Protein AF-A0A7C4LIX3-F1 (afdb_monomer_lite)

Radius of gyration: 14.32 Å; chains: 1; bounding box: 30×34×40 Å

Structure (mmCIF, N/CA/C/O backbone):
data_AF-A0A7C4LIX3-F1
#
_entry.id   AF-A0A7C4LIX3-F1
#
loop_
_atom_site.group_PDB
_atom_site.id
_atom_site.type_symbol
_atom_site.label_atom_id
_atom_site.label_alt_id
_atom_site.label_comp_id
_atom_site.label_asym_id
_atom_site.label_entity_id
_atom_site.label_seq_id
_atom_site.pdbx_PDB_ins_code
_atom_site.Cartn_x
_atom_site.Cartn_y
_atom_site.Cartn_z
_atom_site.occupancy
_atom_site.B_iso_or_equiv
_atom_site.auth_seq_id
_atom_site.auth_comp_id
_atom_site.auth_asym_id
_atom_site.auth_atom_id
_atom_site.pdbx_PDB_model_num
ATOM 1 N N . MET A 1 1 ? -16.928 -18.408 -7.428 1.00 37.53 1 MET A N 1
ATOM 2 C CA . MET A 1 1 ? -15.555 -18.295 -6.894 1.00 37.53 1 MET A CA 1
ATOM 3 C C . MET A 1 1 ? -15.426 -16.964 -6.181 1.00 37.53 1 MET A C 1
ATOM 5 O O . MET A 1 1 ? -15.487 -15.932 -6.830 1.00 37.53 1 MET A O 1
ATOM 9 N N . LEU A 1 2 ? -15.338 -16.978 -4.853 1.00 37.09 2 LEU A N 1
ATOM 10 C CA . LEU A 1 2 ? -15.104 -15.784 -4.038 1.00 37.09 2 LEU A CA 1
ATOM 11 C C . LEU A 1 2 ? -13.587 -15.661 -3.806 1.00 37.09 2 LEU A C 1
ATOM 13 O O . LEU A 1 2 ? -13.114 -15.744 -2.676 1.00 37.09 2 LEU A O 1
ATOM 17 N N . GLU A 1 3 ? -12.801 -15.612 -4.882 1.00 40.09 3 GLU A N 1
ATOM 18 C CA . GLU A 1 3 ? -11.346 -15.616 -4.745 1.00 40.09 3 GLU A CA 1
ATOM 19 C C . GLU A 1 3 ? -10.845 -14.232 -4.322 1.00 40.09 3 GLU A C 1
ATOM 21 O O . GLU A 1 3 ? -10.866 -13.264 -5.072 1.00 40.09 3 GLU A O 1
ATOM 26 N N . SER A 1 4 ? -10.406 -14.189 -3.061 1.00 44.84 4 SER A N 1
ATOM 27 C CA . SER A 1 4 ? -9.648 -13.130 -2.390 1.00 44.84 4 SER A CA 1
ATOM 28 C C . SER A 1 4 ? -10.413 -11.840 -2.028 1.00 44.84 4 SER A C 1
ATOM 30 O O . SER A 1 4 ? -10.215 -10.764 -2.568 1.00 44.84 4 SER A O 1
ATOM 32 N N . LYS A 1 5 ? -11.215 -11.905 -0.956 1.00 50.78 5 LYS A N 1
ATOM 33 C CA . LYS A 1 5 ? -11.699 -10.707 -0.228 1.00 50.78 5 LYS A CA 1
ATOM 34 C C . LYS A 1 5 ? -10.634 -10.037 0.671 1.00 50.78 5 LYS A C 1
ATOM 36 O O . LYS A 1 5 ? -10.938 -9.080 1.374 1.00 50.78 5 LYS A O 1
ATOM 41 N N . LEU A 1 6 ? -9.406 -10.560 0.706 1.00 61.88 6 LEU A N 1
ATOM 42 C CA . LEU A 1 6 ? -8.343 -10.181 1.649 1.00 61.88 6 LEU A CA 1
ATOM 43 C C . LEU A 1 6 ? -7.207 -9.261 1.125 1.00 61.88 6 LEU A C 1
ATOM 45 O O . LEU A 1 6 ? -6.562 -8.669 1.994 1.00 61.88 6 LEU A O 1
ATOM 49 N N . PRO A 1 7 ? -6.933 -9.077 -0.191 1.00 75.88 7 PRO A N 1
ATOM 50 C CA . PRO A 1 7 ? -5.762 -8.318 -0.662 1.00 75.88 7 PRO A CA 1
ATOM 51 C C . PRO A 1 7 ? -5.693 -6.889 -0.116 1.00 75.88 7 PRO A C 1
ATOM 53 O O . PRO A 1 7 ? -4.640 -6.447 0.341 1.00 75.88 7 PRO A O 1
ATOM 56 N N . LEU A 1 8 ? -6.838 -6.204 -0.053 1.00 90.69 8 LEU A N 1
ATOM 57 C CA . LEU A 1 8 ? -6.933 -4.821 0.421 1.00 90.69 8 LEU A CA 1
ATOM 58 C C . LEU A 1 8 ? -6.590 -4.669 1.909 1.00 90.69 8 LEU A C 1
ATOM 60 O O . LEU A 1 8 ? -5.894 -3.732 2.294 1.00 90.69 8 LEU A O 1
ATOM 64 N N . LEU A 1 9 ? -7.040 -5.594 2.767 1.00 91.31 9 LEU A N 1
ATOM 65 C CA . LEU A 1 9 ? -6.712 -5.541 4.196 1.00 91.31 9 LEU A CA 1
ATOM 66 C C . LEU A 1 9 ? -5.225 -5.826 4.432 1.00 91.31 9 LEU A C 1
ATOM 68 O O . LEU A 1 9 ? -4.601 -5.179 5.275 1.00 91.31 9 LEU A O 1
ATOM 72 N N . TRP A 1 10 ? -4.651 -6.771 3.682 1.00 91.06 10 TRP A N 1
ATOM 73 C CA . TRP A 1 10 ? -3.210 -7.020 3.702 1.00 91.06 10 TRP A CA 1
ATOM 74 C C . TRP A 1 10 ? -2.428 -5.788 3.263 1.00 91.06 10 TRP A C 1
ATOM 76 O O . TRP A 1 10 ? -1.458 -5.429 3.922 1.00 91.06 10 TRP A O 1
ATOM 86 N N . LEU A 1 11 ? -2.883 -5.100 2.218 1.00 93.31 11 LEU A N 1
ATOM 87 C CA . LEU A 1 11 ? -2.254 -3.878 1.736 1.00 93.31 11 LEU A CA 1
ATOM 88 C C . LEU A 1 11 ? -2.246 -2.774 2.802 1.00 93.31 11 LEU A C 1
ATOM 90 O O . LEU A 1 11 ? -1.197 -2.191 3.067 1.00 93.31 11 LEU A O 1
ATOM 94 N N . LEU A 1 12 ? -3.370 -2.553 3.494 1.00 94.56 12 LEU A N 1
ATOM 95 C CA . LEU A 1 12 ? -3.430 -1.615 4.621 1.00 94.56 12 LEU A CA 1
ATOM 96 C C . LEU A 1 12 ? -2.446 -1.991 5.741 1.00 94.56 12 LEU A C 1
ATOM 98 O O . LEU A 1 12 ? -1.788 -1.111 6.298 1.00 94.56 12 LEU A O 1
ATOM 102 N N . ARG A 1 13 ? -2.316 -3.287 6.063 1.00 93.38 13 ARG A N 1
ATOM 103 C CA . ARG A 1 13 ? -1.342 -3.766 7.059 1.00 93.38 13 ARG A CA 1
ATOM 104 C C . ARG A 1 13 ? 0.097 -3.542 6.600 1.00 93.38 13 ARG A C 1
ATOM 106 O O . ARG A 1 13 ? 0.886 -3.038 7.384 1.00 93.38 13 ARG A O 1
ATOM 113 N N . ILE A 1 14 ? 0.427 -3.840 5.345 1.00 94.25 14 ILE A N 1
ATOM 114 C CA . ILE A 1 14 ? 1.769 -3.608 4.790 1.00 94.25 14 ILE A CA 1
ATOM 115 C C . ILE A 1 14 ? 2.135 -2.122 4.887 1.00 94.25 14 ILE A C 1
ATOM 117 O O . ILE A 1 14 ? 3.209 -1.799 5.382 1.00 94.25 14 ILE A O 1
ATOM 121 N N . ILE A 1 15 ? 1.226 -1.217 4.505 1.00 94.75 15 ILE A N 1
ATOM 122 C CA . ILE A 1 15 ? 1.453 0.236 4.607 1.00 94.75 15 ILE A CA 1
ATOM 123 C C . ILE A 1 15 ? 1.669 0.666 6.073 1.00 94.75 15 ILE A C 1
ATOM 125 O O . ILE A 1 15 ? 2.522 1.513 6.338 1.00 94.75 15 ILE A O 1
ATOM 129 N N . LYS A 1 16 ? 0.928 0.078 7.028 1.00 93.69 16 LYS A N 1
ATOM 130 C CA . LYS A 1 16 ? 1.093 0.342 8.471 1.00 93.69 16 LYS A CA 1
ATOM 131 C C . LYS A 1 16 ? 2.481 -0.059 8.976 1.00 93.69 16 LYS A C 1
ATOM 133 O O . LYS A 1 16 ? 3.103 0.721 9.688 1.00 93.69 16 LYS A O 1
ATOM 138 N N . GLU A 1 17 ? 2.952 -1.253 8.610 1.00 91.00 17 GLU A N 1
ATOM 139 C CA . GLU A 1 17 ? 4.254 -1.790 9.044 1.00 91.00 17 GLU A CA 1
ATOM 140 C C . GLU A 1 17 ? 5.440 -0.994 8.482 1.00 91.00 17 GLU A C 1
ATOM 142 O O . GLU A 1 17 ? 6.512 -0.977 9.077 1.00 91.00 17 GLU A O 1
ATOM 147 N N . GLN A 1 18 ? 5.257 -0.285 7.366 1.00 88.50 18 GLN A N 1
ATOM 148 C CA . GLN A 1 18 ? 6.271 0.611 6.802 1.00 88.50 18 GLN A CA 1
ATOM 149 C C . GLN A 1 18 ? 6.199 2.041 7.379 1.00 88.50 18 GLN A C 1
ATOM 151 O O . GLN A 1 18 ? 6.400 3.023 6.662 1.00 88.50 18 GLN A O 1
ATOM 156 N N . GLU A 1 19 ? 5.848 2.160 8.663 1.00 78.44 19 GLU A N 1
ATOM 157 C CA . GLU A 1 19 ? 5.748 3.419 9.422 1.00 78.44 19 GLU A CA 1
ATOM 158 C C . GLU A 1 19 ? 4.844 4.493 8.780 1.00 78.44 19 GLU A C 1
ATOM 160 O O . GLU A 1 19 ? 5.025 5.695 8.975 1.00 78.44 19 GLU A O 1
ATOM 165 N N . ASN A 1 20 ? 3.818 4.076 8.029 1.00 67.06 20 ASN A N 1
ATOM 166 C CA . ASN A 1 20 ? 2.853 4.956 7.360 1.00 67.06 20 ASN A CA 1
ATOM 167 C C . ASN A 1 20 ? 3.461 5.954 6.365 1.00 67.06 20 ASN A C 1
ATOM 169 O O . ASN A 1 20 ? 2.803 6.933 6.038 1.00 67.06 20 ASN A O 1
ATOM 173 N N . THR A 1 21 ? 4.687 5.786 5.877 1.00 66.88 21 THR A N 1
ATOM 174 C CA . THR A 1 21 ? 5.195 6.599 4.761 1.00 66.88 21 THR A CA 1
ATOM 175 C C . THR A 1 21 ? 6.112 5.740 3.919 1.00 66.88 21 THR A C 1
ATOM 177 O O . THR A 1 21 ? 7.290 5.585 4.217 1.00 66.88 21 THR A O 1
ATOM 180 N N . SER A 1 22 ? 5.570 5.193 2.836 1.00 79.25 22 SER A N 1
ATOM 181 C CA . SER A 1 22 ? 6.372 4.489 1.839 1.00 79.25 22 SER A CA 1
ATOM 182 C C . SER A 1 22 ? 6.242 5.158 0.494 1.00 79.25 22 SER A C 1
ATOM 184 O O . SER A 1 22 ? 5.152 5.576 0.097 1.00 79.25 22 SER A O 1
ATOM 186 N N . SER A 1 23 ? 7.360 5.261 -0.223 1.00 92.56 23 SER A N 1
ATOM 187 C CA . SER A 1 23 ? 7.275 5.578 -1.641 1.00 92.56 23 SER A CA 1
ATOM 188 C C . SER A 1 23 ? 6.505 4.455 -2.335 1.00 92.56 23 SER A C 1
ATOM 190 O O . SER A 1 23 ? 6.605 3.282 -1.961 1.00 92.56 23 SER A O 1
ATOM 192 N N . LEU A 1 24 ? 5.728 4.807 -3.354 1.00 94.38 24 LEU A N 1
ATOM 193 C CA . LEU A 1 24 ? 4.950 3.839 -4.121 1.00 94.38 24 LEU A CA 1
ATOM 194 C C . LEU A 1 24 ? 5.855 2.733 -4.687 1.00 94.38 24 LEU A C 1
ATOM 196 O O . LEU A 1 24 ? 5.519 1.553 -4.624 1.00 94.38 24 LEU A O 1
ATOM 200 N N . LEU A 1 25 ? 7.055 3.100 -5.142 1.00 94.00 25 LEU A N 1
ATOM 201 C CA . LEU A 1 25 ? 8.047 2.152 -5.641 1.00 94.00 25 LEU A CA 1
ATOM 202 C C . LEU A 1 25 ? 8.493 1.135 -4.575 1.00 94.00 25 LEU A C 1
ATOM 204 O O . LEU A 1 25 ? 8.583 -0.060 -4.865 1.00 94.00 25 LEU A O 1
ATOM 208 N N . GLU A 1 26 ? 8.771 1.578 -3.347 1.00 93.94 26 GLU A N 1
ATOM 209 C CA . GLU A 1 26 ? 9.156 0.664 -2.263 1.00 93.94 26 GLU A CA 1
ATOM 210 C C . GLU A 1 26 ? 7.989 -0.226 -1.819 1.00 93.94 26 GLU A C 1
ATOM 212 O O . GLU A 1 26 ? 8.196 -1.395 -1.473 1.00 93.94 26 GLU A O 1
ATOM 217 N N . LEU A 1 27 ? 6.753 0.273 -1.911 1.00 95.69 27 LEU A N 1
ATOM 218 C CA . LEU A 1 27 ? 5.561 -0.536 -1.683 1.00 95.69 27 LEU A CA 1
ATOM 219 C C . LEU A 1 27 ? 5.434 -1.654 -2.733 1.00 95.69 27 LEU A C 1
ATOM 221 O O . LEU A 1 27 ? 5.269 -2.815 -2.355 1.00 95.69 27 LEU A O 1
ATOM 225 N N . HIS A 1 28 ? 5.622 -1.358 -4.026 1.00 95.94 28 HIS A N 1
ATOM 226 C CA . HIS A 1 28 ? 5.655 -2.388 -5.077 1.00 95.94 28 HIS A CA 1
ATOM 227 C C . HIS A 1 28 ? 6.721 -3.454 -4.815 1.00 95.94 28 HIS A C 1
ATOM 229 O O . HIS A 1 28 ? 6.430 -4.650 -4.882 1.00 95.94 28 HIS A O 1
ATOM 235 N N . LYS A 1 29 ? 7.950 -3.037 -4.485 1.00 95.25 29 LYS A N 1
ATOM 236 C CA . LYS A 1 29 ? 9.042 -3.966 -4.154 1.00 95.25 29 LYS A CA 1
ATOM 237 C C . LYS A 1 29 ? 8.681 -4.849 -2.963 1.00 95.25 29 LYS A C 1
ATOM 239 O O . LYS A 1 29 ? 8.948 -6.047 -2.988 1.00 95.25 29 LYS A O 1
ATOM 244 N N . THR A 1 30 ? 8.064 -4.276 -1.936 1.00 95.31 30 THR A N 1
ATOM 245 C CA . THR A 1 30 ? 7.690 -5.004 -0.719 1.00 95.31 30 THR A CA 1
ATOM 246 C C . THR A 1 30 ? 6.610 -6.041 -0.997 1.00 95.31 30 THR A C 1
ATOM 248 O O . THR A 1 30 ? 6.783 -7.208 -0.646 1.00 95.31 30 THR A O 1
ATOM 251 N N . VAL A 1 31 ? 5.538 -5.654 -1.692 1.00 94.94 31 VAL A N 1
ATOM 252 C CA . VAL A 1 31 ? 4.457 -6.569 -2.089 1.00 94.94 31 VAL A CA 1
ATOM 253 C C . VAL A 1 31 ? 4.994 -7.685 -2.992 1.00 94.94 31 VAL A C 1
ATOM 255 O O . VAL A 1 31 ? 4.699 -8.857 -2.756 1.00 94.94 31 VAL A O 1
ATOM 258 N N . TYR A 1 32 ? 5.855 -7.352 -3.960 1.00 95.56 32 TYR A N 1
ATOM 259 C CA . TYR A 1 32 ? 6.503 -8.338 -4.826 1.00 95.56 32 TYR A CA 1
ATOM 260 C C . TYR A 1 32 ? 7.315 -9.364 -4.026 1.00 95.56 32 TYR A C 1
ATOM 262 O O . TYR A 1 32 ? 7.166 -10.563 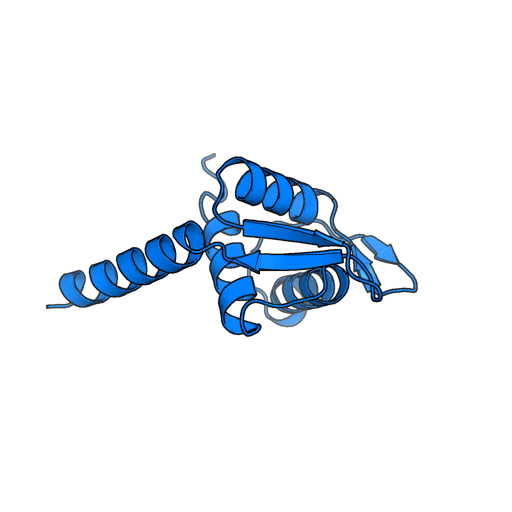-4.262 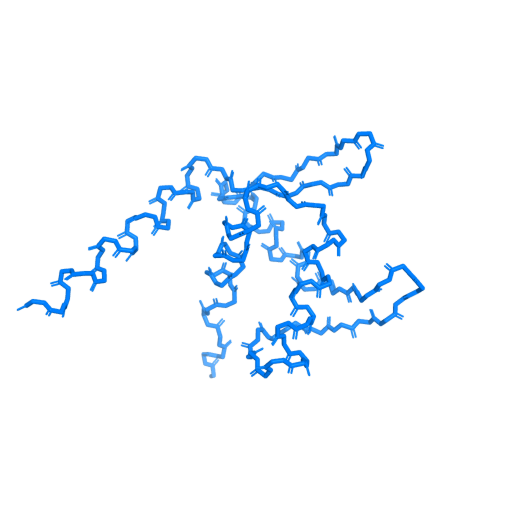1.00 95.56 32 TYR A O 1
ATOM 270 N N . LYS A 1 33 ? 8.146 -8.920 -3.070 1.00 94.62 33 LYS A N 1
ATOM 271 C CA . LYS A 1 33 ? 8.956 -9.816 -2.226 1.00 94.62 33 LYS A CA 1
ATOM 272 C C . LYS A 1 33 ? 8.081 -10.722 -1.364 1.00 94.62 33 LYS A C 1
ATOM 274 O O . LYS A 1 33 ? 8.307 -11.928 -1.309 1.00 94.62 33 LYS A O 1
ATOM 279 N N . LEU A 1 34 ? 7.052 -10.167 -0.719 1.00 93.56 34 LEU A N 1
ATOM 280 C CA . LEU A 1 34 ? 6.112 -10.953 0.086 1.00 93.56 34 LEU A CA 1
ATOM 281 C C . LEU A 1 34 ? 5.455 -12.061 -0.746 1.00 93.56 34 LEU A C 1
ATOM 283 O O . LEU A 1 34 ? 5.386 -13.203 -0.291 1.00 93.56 34 LEU A O 1
ATOM 287 N N . GLN A 1 35 ? 5.034 -11.747 -1.971 1.00 93.12 35 GLN A N 1
ATOM 288 C CA . GLN A 1 35 ? 4.373 -12.720 -2.830 1.00 93.12 35 GLN A CA 1
ATOM 289 C C . GLN A 1 35 ? 5.321 -13.762 -3.419 1.00 93.12 35 GLN A C 1
ATOM 291 O O . GLN A 1 35 ? 5.075 -14.960 -3.298 1.00 93.12 35 GLN A O 1
ATOM 296 N N . ASN A 1 36 ? 6.404 -13.315 -4.050 1.00 90.44 36 ASN A N 1
ATOM 297 C CA . ASN A 1 36 ? 7.238 -14.176 -4.888 1.00 90.44 36 ASN A CA 1
ATOM 298 C C . ASN A 1 36 ? 8.378 -14.847 -4.116 1.00 90.44 36 ASN A C 1
ATOM 300 O O . ASN A 1 36 ? 8.832 -15.912 -4.516 1.00 90.44 36 ASN A O 1
ATOM 304 N N . GLU A 1 37 ? 8.839 -14.246 -3.018 1.00 89.88 37 GLU A N 1
ATOM 305 C CA . GLU A 1 37 ? 9.970 -14.771 -2.239 1.00 89.88 37 GLU A CA 1
ATOM 306 C C . GLU A 1 37 ? 9.510 -15.419 -0.931 1.00 89.88 37 GLU A C 1
ATOM 308 O O . GLU A 1 37 ? 10.150 -16.348 -0.446 1.00 89.88 37 GLU A O 1
ATOM 313 N N . ARG A 1 38 ? 8.391 -14.955 -0.354 1.00 87.00 38 ARG A N 1
ATOM 314 C CA . ARG A 1 38 ? 7.853 -15.478 0.916 1.00 87.00 38 ARG A CA 1
ATOM 315 C C . ARG A 1 38 ? 6.562 -16.287 0.770 1.00 87.00 38 ARG A C 1
ATOM 317 O O . ARG A 1 38 ? 6.023 -16.744 1.774 1.00 87.00 38 ARG A O 1
ATOM 324 N N . GLY A 1 39 ? 6.067 -16.469 -0.456 1.00 87.06 39 GLY A N 1
ATOM 325 C CA . GLY A 1 39 ? 4.907 -17.315 -0.755 1.00 87.06 39 GLY A CA 1
ATOM 326 C C . GLY A 1 39 ? 3.558 -16.771 -0.269 1.00 87.06 39 GLY A C 1
ATOM 327 O O . GLY A 1 39 ? 2.587 -17.527 -0.194 1.00 87.06 39 GLY A O 1
ATOM 328 N N . VAL A 1 40 ? 3.464 -15.480 0.073 1.00 87.94 40 VAL A N 1
ATOM 329 C CA . VAL A 1 40 ? 2.199 -14.861 0.496 1.00 87.94 40 VAL A CA 1
ATOM 330 C C . VAL A 1 40 ? 1.310 -14.642 -0.728 1.00 87.94 40 VAL A C 1
ATOM 332 O O . VAL A 1 40 ? 1.634 -13.865 -1.617 1.00 87.94 40 VAL A O 1
ATOM 335 N N . LYS A 1 41 ? 0.147 -15.289 -0.786 1.00 86.81 41 LYS A N 1
ATOM 336 C CA . LYS A 1 41 ? -0.778 -15.142 -1.921 1.00 86.81 41 LYS A CA 1
ATOM 337 C C . LYS A 1 41 ? -1.519 -13.798 -1.856 1.00 86.81 41 LYS A C 1
ATOM 339 O O . LYS A 1 41 ? -2.606 -13.729 -1.288 1.00 86.81 41 LYS A O 1
ATOM 344 N N . LEU A 1 42 ? -0.912 -12.739 -2.400 1.00 89.31 42 LEU A N 1
ATOM 345 C CA . LEU A 1 42 ? -1.497 -11.390 -2.462 1.00 89.31 42 LEU A CA 1
ATOM 346 C C . LEU A 1 42 ? -2.308 -11.144 -3.744 1.00 89.31 42 LEU A C 1
ATOM 348 O O . LEU A 1 42 ? -3.201 -10.308 -3.720 1.00 89.31 42 LEU A O 1
ATOM 352 N N . GLY A 1 43 ? -2.058 -11.918 -4.805 1.00 90.44 43 GLY A N 1
ATOM 353 C CA . GLY A 1 43 ? -2.878 -11.932 -6.020 1.00 90.44 43 GLY A CA 1
ATOM 354 C C . GLY A 1 43 ? -2.562 -10.817 -7.015 1.00 90.44 43 GLY A C 1
ATOM 355 O O . GLY A 1 43 ? -3.411 -10.501 -7.836 1.00 90.44 43 GLY A O 1
ATOM 356 N N . TYR A 1 44 ? -1.371 -10.220 -6.940 1.00 92.88 44 TYR A N 1
ATOM 357 C CA . TYR A 1 44 ? -0.969 -9.142 -7.843 1.00 92.88 44 TYR A CA 1
ATOM 358 C C . TYR A 1 44 ? -0.049 -9.654 -8.945 1.00 92.88 44 TYR A C 1
ATOM 360 O O . TYR A 1 44 ? 0.990 -10.254 -8.655 1.00 92.88 44 TYR A O 1
ATOM 368 N N . ASP A 1 45 ? -0.368 -9.339 -10.196 1.00 94.06 45 ASP A N 1
ATOM 369 C CA . ASP A 1 45 ? 0.529 -9.612 -11.313 1.00 94.06 45 ASP A CA 1
ATOM 370 C C . ASP A 1 45 ? 1.602 -8.528 -11.413 1.00 94.06 45 ASP A C 1
ATOM 372 O O . ASP A 1 45 ? 1.313 -7.328 -11.369 1.00 94.06 45 ASP A O 1
ATOM 376 N N . PHE A 1 46 ? 2.863 -8.953 -11.529 1.00 95.62 46 PHE A N 1
ATOM 377 C CA . PHE A 1 46 ? 4.013 -8.056 -11.583 1.00 95.62 46 PHE A CA 1
ATOM 378 C C . PHE A 1 46 ? 4.782 -8.171 -12.896 1.00 95.62 46 PHE A C 1
ATOM 380 O O . PHE A 1 46 ? 5.184 -9.256 -13.313 1.00 95.62 46 PHE A O 1
ATOM 387 N N . VAL A 1 47 ? 5.099 -7.014 -13.470 1.00 96.44 47 VAL A N 1
ATOM 388 C CA . VAL A 1 47 ? 6.039 -6.856 -14.581 1.00 96.44 47 VAL A CA 1
ATOM 389 C C . VAL A 1 47 ? 7.352 -6.299 -14.033 1.00 96.44 47 VAL A C 1
ATOM 391 O O . VAL A 1 47 ? 7.358 -5.371 -13.225 1.00 96.44 47 VAL A O 1
ATOM 394 N N . LYS A 1 48 ? 8.486 -6.872 -14.447 1.00 94.12 48 LYS A N 1
ATOM 395 C CA . LYS A 1 48 ? 9.816 -6.410 -14.024 1.00 94.12 48 LYS A CA 1
ATOM 396 C C . LYS A 1 48 ? 10.294 -5.271 -14.922 1.00 94.12 48 LYS A C 1
ATOM 398 O O . LYS A 1 48 ? 10.435 -5.463 -16.125 1.00 94.12 48 LYS A O 1
ATOM 403 N N . TYR A 1 49 ? 10.618 -4.130 -14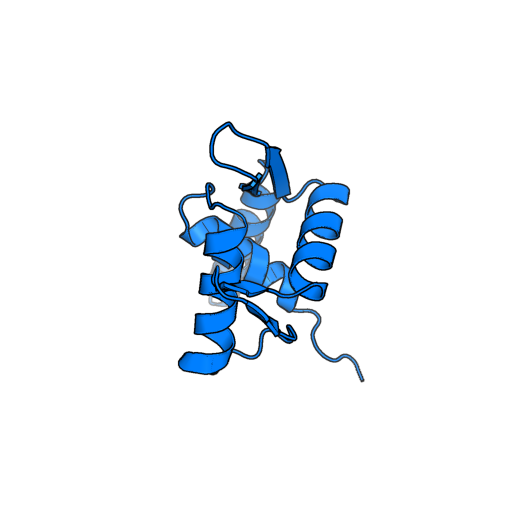.322 1.00 93.94 49 TYR A N 1
ATOM 404 C CA . TYR A 1 49 ? 11.291 -3.009 -14.976 1.00 93.94 49 TYR A CA 1
ATOM 405 C C . TYR A 1 49 ? 12.679 -2.776 -14.369 1.00 93.94 49 TYR A C 1
ATOM 407 O O . TYR A 1 49 ? 13.005 -3.309 -13.307 1.00 93.94 49 TYR A O 1
ATOM 415 N N . SER A 1 50 ? 13.496 -1.940 -15.018 1.00 92.81 50 SER A N 1
ATOM 416 C CA . SER A 1 50 ? 14.841 -1.578 -14.539 1.00 92.81 50 SER A CA 1
ATOM 417 C C . SER A 1 50 ? 14.835 -0.890 -13.168 1.00 92.81 50 SER A C 1
ATOM 419 O O . SER A 1 50 ? 15.773 -1.051 -12.394 1.00 92.81 50 SER A O 1
ATOM 421 N N . PHE A 1 51 ? 13.768 -0.158 -12.843 1.00 86.00 51 PHE A N 1
ATOM 422 C CA . PHE A 1 51 ? 13.591 0.526 -11.559 1.00 86.00 51 PHE A CA 1
ATOM 423 C C . PHE A 1 51 ? 12.943 -0.351 -10.472 1.00 86.00 51 PHE A C 1
ATOM 425 O O . PHE A 1 51 ? 12.907 0.040 -9.303 1.00 86.00 51 PHE A O 1
ATOM 432 N N . GLY A 1 52 ? 12.448 -1.540 -10.827 1.00 93.19 52 GLY A N 1
ATOM 433 C CA . GLY A 1 52 ? 11.795 -2.467 -9.908 1.00 93.19 52 GLY A CA 1
ATOM 434 C C . GLY A 1 52 ? 10.567 -3.158 -10.508 1.00 93.19 52 GLY A C 1
ATOM 435 O O . GLY A 1 52 ? 10.160 -2.859 -11.632 1.00 93.19 52 GLY A O 1
ATOM 436 N N . PRO A 1 53 ? 9.975 -4.113 -9.775 1.00 96.31 53 PRO A N 1
ATOM 437 C CA . PRO A 1 53 ? 8.718 -4.731 -10.165 1.00 96.31 53 PRO A CA 1
ATOM 438 C C . PRO A 1 53 ? 7.576 -3.713 -10.060 1.00 96.31 53 PRO A C 1
ATOM 440 O O . PRO A 1 53 ? 7.550 -2.893 -9.147 1.00 96.31 53 PRO A O 1
ATOM 443 N N . TYR A 1 54 ? 6.619 -3.795 -10.973 1.00 96.81 54 TYR A N 1
ATOM 444 C CA . TYR A 1 54 ? 5.436 -2.941 -11.029 1.00 96.81 54 TYR A CA 1
ATOM 445 C C . TYR A 1 54 ? 4.187 -3.800 -11.217 1.00 96.81 54 TYR A C 1
ATOM 447 O O . TYR A 1 54 ? 4.234 -4.795 -11.937 1.00 96.81 54 TYR A O 1
ATOM 455 N N . SER A 1 55 ? 3.078 -3.412 -10.593 1.00 96.25 55 SER A N 1
ATOM 456 C CA . SER A 1 55 ? 1.791 -4.099 -10.722 1.00 96.25 55 SER A CA 1
ATOM 457 C C . SER A 1 55 ? 0.676 -3.083 -10.920 1.00 96.25 55 SER A C 1
ATOM 459 O O . SER A 1 55 ? 0.437 -2.247 -10.052 1.00 96.25 55 SER A O 1
ATOM 461 N N . LYS A 1 56 ? -0.035 -3.159 -12.046 1.00 96.00 56 LYS A N 1
ATOM 462 C CA . LYS A 1 56 ? -1.146 -2.236 -12.292 1.00 96.00 56 LYS A CA 1
ATOM 463 C C . LYS A 1 56 ? -2.296 -2.457 -11.306 1.00 96.00 56 LYS A C 1
ATOM 465 O O . LYS A 1 56 ? -2.916 -1.494 -10.860 1.00 96.00 56 LYS A O 1
ATOM 470 N N . ASP A 1 57 ? -2.534 -3.709 -10.938 1.00 95.19 57 ASP A N 1
ATOM 471 C CA . ASP A 1 57 ? -3.607 -4.098 -10.024 1.00 95.19 57 ASP A CA 1
ATOM 472 C C . ASP A 1 57 ? -3.363 -3.564 -8.613 1.00 95.19 57 ASP A C 1
ATOM 474 O O . ASP A 1 57 ? -4.278 -3.018 -8.000 1.00 95.19 57 ASP A O 1
ATOM 478 N N . LEU A 1 58 ? -2.110 -3.601 -8.141 1.00 9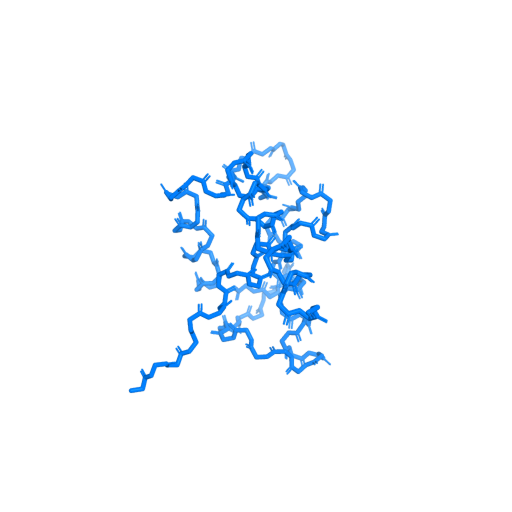5.56 58 LEU A N 1
ATOM 479 C CA . LEU A 1 58 ? -1.739 -2.996 -6.861 1.00 95.56 58 LEU A CA 1
ATOM 480 C C . LEU A 1 58 ? -2.044 -1.491 -6.830 1.00 95.56 58 LEU A C 1
ATOM 482 O O . LEU A 1 58 ? -2.572 -0.989 -5.840 1.00 95.56 58 LEU A O 1
ATOM 486 N N . GLU A 1 59 ? -1.735 -0.760 -7.903 1.00 95.69 59 GLU A N 1
ATOM 487 C CA . GLU A 1 59 ? -2.070 0.667 -7.978 1.00 95.69 59 GLU A CA 1
ATOM 488 C C . GLU A 1 59 ? -3.579 0.911 -8.020 1.00 95.69 59 GLU A C 1
ATOM 490 O O . GLU A 1 59 ? -4.061 1.839 -7.370 1.00 95.69 59 GLU A O 1
ATOM 495 N N . ASN A 1 60 ? -4.335 0.094 -8.757 1.00 95.50 60 ASN A N 1
ATOM 496 C CA . ASN A 1 60 ? -5.794 0.208 -8.812 1.00 95.50 60 ASN A CA 1
ATOM 497 C C . ASN A 1 60 ? -6.416 0.021 -7.419 1.00 95.50 60 ASN A C 1
ATOM 499 O O . ASN A 1 60 ? -7.278 0.804 -7.017 1.00 95.50 60 ASN A O 1
ATOM 503 N N . ASP A 1 61 ? -5.920 -0.949 -6.653 1.00 96.31 61 ASP A N 1
ATOM 504 C CA . ASP A 1 61 ? -6.348 -1.196 -5.278 1.00 96.31 61 ASP A CA 1
ATOM 505 C C . ASP A 1 61 ? -5.970 -0.044 -4.335 1.00 96.31 61 ASP A C 1
ATOM 507 O O . ASP A 1 61 ? -6.778 0.369 -3.499 1.00 96.31 61 ASP A O 1
ATOM 511 N N . LEU A 1 62 ? -4.785 0.553 -4.497 1.00 95.94 62 LEU A N 1
ATOM 512 C CA . LEU A 1 62 ? -4.401 1.766 -3.763 1.00 95.94 62 LEU A CA 1
ATOM 513 C C . LEU A 1 62 ? -5.313 2.950 -4.084 1.00 95.94 62 LEU A C 1
ATOM 515 O O . LEU A 1 62 ? -5.725 3.673 -3.174 1.00 95.94 62 LEU A O 1
ATOM 519 N N . MET A 1 63 ? -5.657 3.138 -5.359 1.00 96.38 63 MET A N 1
ATOM 520 C CA . MET A 1 63 ? -6.579 4.186 -5.792 1.00 96.38 63 MET A CA 1
ATOM 521 C C . MET A 1 63 ? -7.980 3.966 -5.221 1.00 96.38 63 MET A C 1
ATOM 523 O O . MET A 1 63 ? -8.587 4.918 -4.732 1.00 96.38 63 MET A O 1
ATOM 527 N N . LEU A 1 64 ? -8.468 2.724 -5.196 1.00 96.25 64 LEU A N 1
ATOM 528 C CA . LEU A 1 64 ? -9.735 2.375 -4.554 1.00 96.25 64 LEU A CA 1
ATOM 529 C C . LEU A 1 64 ? -9.702 2.694 -3.051 1.00 96.25 64 LEU A C 1
ATOM 531 O O . LEU A 1 64 ? -10.612 3.345 -2.534 1.00 96.25 64 LEU A O 1
ATOM 535 N N . LEU A 1 65 ? -8.638 2.292 -2.347 1.00 96.69 65 LEU A N 1
ATOM 536 C CA . LEU A 1 65 ? -8.448 2.594 -0.923 1.00 96.69 65 LEU A CA 1
ATOM 537 C C . LEU A 1 65 ? -8.387 4.102 -0.649 1.00 96.69 65 LEU A C 1
ATOM 539 O O . LEU A 1 65 ? -8.897 4.560 0.379 1.00 96.69 65 LEU A O 1
ATOM 543 N N . ALA A 1 66 ? -7.795 4.876 -1.558 1.00 97.12 66 ALA A N 1
ATOM 544 C CA . ALA A 1 66 ? -7.779 6.331 -1.481 1.00 97.12 66 ALA A CA 1
ATOM 545 C C . ALA A 1 66 ? -9.175 6.931 -1.702 1.00 97.12 66 ALA A C 1
ATOM 547 O O . ALA A 1 66 ? -9.603 7.781 -0.922 1.00 97.12 66 ALA A O 1
ATOM 548 N N . GLN A 1 67 ? -9.930 6.435 -2.688 1.00 97.50 67 GLN A N 1
ATOM 549 C CA . GLN A 1 67 ? -11.307 6.868 -2.959 1.00 97.50 67 GLN A CA 1
ATOM 550 C C . GLN A 1 67 ? -12.241 6.639 -1.765 1.00 97.50 67 GLN A C 1
ATOM 552 O O . GLN A 1 67 ? -13.063 7.498 -1.453 1.00 97.50 67 GLN A O 1
ATOM 557 N N . VAL A 1 68 ? -12.093 5.520 -1.046 1.00 97.19 68 VAL A N 1
ATOM 558 C CA . VAL A 1 68 ? -12.873 5.258 0.181 1.00 97.19 68 VAL A CA 1
ATOM 559 C C . VAL A 1 68 ? -12.286 5.925 1.435 1.00 97.19 68 VAL A C 1
ATOM 561 O O . VAL A 1 68 ? -12.816 5.767 2.545 1.00 97.19 68 VAL A O 1
ATOM 564 N N . GLY A 1 69 ? -11.201 6.686 1.273 1.00 97.88 69 GLY A N 1
ATOM 565 C CA . GLY A 1 69 ? -10.574 7.503 2.306 1.00 97.88 69 GLY A CA 1
ATOM 566 C C . GLY A 1 69 ? -9.770 6.721 3.340 1.00 97.88 69 GLY A C 1
ATOM 567 O O . GLY A 1 69 ? -9.590 7.218 4.449 1.00 97.88 69 GLY A O 1
ATOM 568 N N . LEU A 1 70 ? -9.321 5.499 3.040 1.00 97.25 70 LEU A N 1
ATOM 569 C CA . LEU A 1 70 ? -8.493 4.681 3.942 1.00 97.25 70 LEU A CA 1
ATOM 570 C C . LEU A 1 70 ? -6.991 4.941 3.763 1.00 97.25 70 LEU A C 1
ATOM 572 O O . LEU A 1 70 ? -6.215 4.767 4.703 1.00 97.25 70 LEU A O 1
ATOM 576 N N . VAL A 1 71 ? -6.593 5.401 2.581 1.00 97.12 71 VAL A N 1
ATOM 577 C CA . VAL A 1 71 ? -5.212 5.726 2.211 1.00 97.12 71 VAL A CA 1
ATOM 578 C C . VAL A 1 71 ? -5.153 7.160 1.684 1.00 97.12 71 VAL A C 1
ATOM 580 O O . VAL A 1 71 ? -6.131 7.677 1.151 1.00 97.12 71 VAL A O 1
ATOM 583 N N . VAL A 1 72 ? -4.005 7.811 1.845 1.00 96.69 72 VAL A N 1
ATOM 584 C CA . VAL A 1 72 ? -3.661 9.068 1.178 1.00 96.69 72 VAL A CA 1
ATOM 585 C C . VAL A 1 72 ? -2.491 8.798 0.240 1.00 96.69 72 VAL A C 1
ATOM 587 O O . VAL A 1 72 ? -1.498 8.189 0.646 1.00 96.69 72 VAL A O 1
ATOM 590 N N . ILE A 1 73 ? -2.625 9.252 -1.005 1.00 95.88 73 ILE A N 1
ATOM 591 C CA . ILE A 1 73 ? -1.583 9.202 -2.031 1.00 95.88 73 ILE A CA 1
ATOM 592 C C . ILE A 1 73 ? -1.192 10.643 -2.339 1.00 95.88 73 ILE A C 1
ATOM 594 O O . ILE A 1 73 ? -2.049 11.459 -2.675 1.00 95.88 73 ILE A O 1
ATOM 598 N N . GLU A 1 74 ? 0.087 10.965 -2.199 1.00 94.50 74 GLU A N 1
ATOM 599 C CA . GLU A 1 74 ? 0.587 12.332 -2.328 1.00 94.50 74 GLU A CA 1
ATOM 600 C C . GLU A 1 74 ? 1.910 12.366 -3.097 1.00 94.50 74 GLU A C 1
ATOM 602 O O . GLU A 1 74 ? 2.802 11.539 -2.896 1.00 94.50 74 GLU A O 1
ATOM 607 N N . SER A 1 75 ? 2.041 13.341 -3.993 1.00 93.44 75 SER A N 1
ATOM 608 C CA . SER A 1 75 ? 3.295 13.616 -4.691 1.00 93.44 75 SER A CA 1
ATOM 609 C C . SER A 1 75 ? 4.183 14.486 -3.807 1.00 93.44 75 SER A C 1
ATOM 611 O O . SER A 1 75 ? 3.765 15.551 -3.357 1.00 93.44 75 SER A O 1
ATOM 613 N N . ARG A 1 76 ? 5.414 14.037 -3.567 1.00 88.44 76 ARG A N 1
ATOM 614 C CA . ARG A 1 76 ? 6.468 14.791 -2.874 1.00 88.44 76 ARG A CA 1
ATOM 615 C C . ARG A 1 76 ? 7.644 15.006 -3.832 1.00 88.44 76 ARG A C 1
ATOM 617 O O . ARG A 1 76 ? 7.698 14.383 -4.890 1.00 88.44 76 ARG A O 1
ATOM 624 N N . GLU A 1 77 ? 8.622 15.830 -3.451 1.00 84.50 77 GLU A N 1
ATOM 625 C CA . GLU A 1 77 ? 9.816 16.102 -4.279 1.00 84.50 77 GLU A CA 1
ATOM 626 C C . GLU A 1 77 ? 10.547 14.826 -4.736 1.00 84.50 77 GLU A C 1
ATOM 628 O O . GLU A 1 77 ? 11.105 14.778 -5.828 1.00 84.50 77 GLU A O 1
ATOM 633 N N . ARG A 1 78 ? 10.506 13.762 -3.922 1.00 83.44 78 ARG A N 1
ATOM 634 C CA . ARG A 1 78 ? 11.117 12.453 -4.212 1.00 83.44 78 ARG A CA 1
ATOM 635 C C . ARG A 1 78 ? 10.103 11.397 -4.671 1.00 83.44 78 ARG A C 1
ATOM 637 O O . ARG A 1 78 ? 10.234 10.224 -4.331 1.00 83.44 78 ARG A O 1
ATOM 644 N N . GLY A 1 79 ? 9.081 11.812 -5.415 1.00 88.50 79 GLY A N 1
ATOM 645 C CA . GLY A 1 79 ? 8.091 10.927 -6.028 1.00 88.50 79 GLY A CA 1
ATOM 646 C C . GLY A 1 79 ? 6.821 10.715 -5.203 1.00 88.50 79 GLY A C 1
ATOM 647 O O . GLY A 1 79 ? 6.531 11.431 -4.240 1.00 88.50 79 GLY A O 1
ATOM 648 N N . THR A 1 80 ? 6.029 9.726 -5.609 1.00 93.94 80 THR A N 1
ATOM 649 C CA . THR A 1 80 ? 4.712 9.438 -5.029 1.00 93.94 80 THR A CA 1
ATOM 650 C C . THR A 1 80 ? 4.843 8.628 -3.747 1.00 93.94 80 THR A C 1
ATOM 652 O O . THR A 1 80 ? 5.554 7.624 -3.709 1.00 93.94 80 THR A O 1
ATOM 655 N N . HIS A 1 8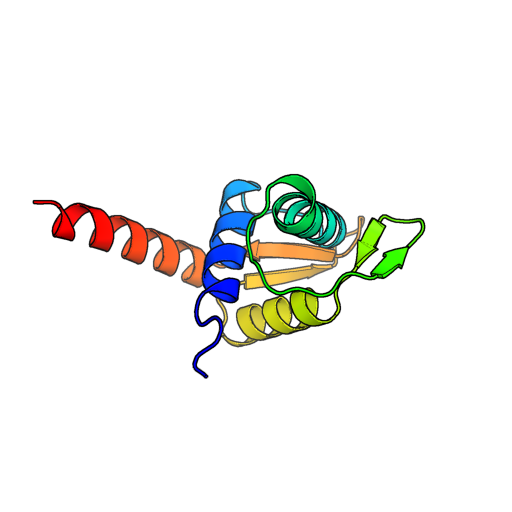1 ? 4.141 9.060 -2.705 1.00 94.69 81 HIS A N 1
ATOM 656 C CA . HIS A 1 81 ? 4.127 8.426 -1.394 1.00 94.69 81 HIS A CA 1
ATOM 657 C C . HIS A 1 81 ? 2.714 7.996 -1.020 1.00 94.69 81 HIS A C 1
ATOM 659 O O . HIS A 1 81 ? 1.730 8.649 -1.371 1.00 94.69 81 HIS A O 1
ATOM 665 N N . VAL A 1 82 ? 2.641 6.888 -0.292 1.00 95.44 82 VAL A N 1
ATOM 666 C CA . VAL A 1 82 ? 1.406 6.259 0.161 1.00 95.44 82 VAL A CA 1
ATOM 667 C C . VAL A 1 82 ? 1.452 6.148 1.679 1.00 95.44 82 VAL A C 1
ATOM 669 O O . VAL A 1 82 ? 2.455 5.715 2.255 1.00 95.44 82 VAL A O 1
ATOM 672 N N . ARG A 1 83 ? 0.352 6.532 2.327 1.00 95.94 83 ARG A N 1
ATOM 673 C CA . ARG A 1 83 ? 0.183 6.433 3.779 1.00 95.94 83 ARG A CA 1
ATOM 674 C C . ARG A 1 83 ? -1.241 6.093 4.166 1.00 95.94 83 ARG A C 1
ATOM 676 O O . ARG A 1 83 ? -2.175 6.405 3.431 1.00 95.94 83 ARG A O 1
ATOM 683 N N . LEU A 1 84 ? -1.431 5.521 5.350 1.00 96.94 84 LEU A N 1
ATOM 684 C CA . LEU A 1 84 ? -2.771 5.395 5.913 1.00 96.94 84 LEU A CA 1
ATOM 685 C C . LEU A 1 84 ? -3.347 6.775 6.254 1.00 96.94 84 LEU A C 1
ATOM 687 O O . LEU A 1 84 ? -2.642 7.683 6.702 1.00 96.94 84 LEU A O 1
ATOM 691 N N . SER A 1 85 ? -4.653 6.928 6.051 1.00 96.88 85 SER A N 1
ATOM 692 C CA . SER A 1 85 ? -5.404 8.039 6.631 1.00 96.88 85 SER A CA 1
ATOM 693 C C . SER A 1 85 ? -5.735 7.741 8.100 1.00 96.88 85 SER A C 1
ATOM 695 O O . SER A 1 85 ? -5.638 6.599 8.557 1.00 96.88 85 SER A O 1
ATOM 697 N N . ASN A 1 86 ? -6.237 8.739 8.833 1.00 96.31 86 ASN A N 1
ATOM 698 C CA . ASN A 1 86 ? -6.767 8.521 10.185 1.00 96.31 86 ASN A CA 1
ATOM 699 C C . ASN A 1 86 ? -7.890 7.467 10.195 1.00 96.31 86 ASN A C 1
ATOM 701 O O . ASN A 1 86 ? -7.967 6.651 11.110 1.00 96.31 86 ASN A O 1
ATOM 705 N N . LYS A 1 87 ? -8.725 7.441 9.146 1.00 97.25 87 LYS A N 1
ATOM 706 C CA . LYS A 1 87 ? -9.786 6.438 8.971 1.00 97.25 87 LYS A CA 1
ATOM 707 C C . LYS A 1 87 ? -9.202 5.040 8.744 1.00 97.25 87 LYS A C 1
ATOM 709 O O . LYS A 1 87 ? -9.689 4.081 9.336 1.00 97.25 87 LYS A O 1
ATOM 714 N N . GLY A 1 88 ? -8.151 4.923 7.928 1.00 96.25 88 GLY A N 1
ATOM 715 C CA . GLY A 1 88 ? -7.438 3.661 7.700 1.00 96.25 88 GLY A CA 1
ATOM 716 C C . GLY A 1 88 ? -6.789 3.110 8.969 1.00 96.25 88 GLY A C 1
ATOM 717 O O . GLY A 1 88 ? -6.939 1.928 9.278 1.00 96.25 88 GLY A O 1
ATOM 718 N N . LEU A 1 89 ? -6.139 3.977 9.749 1.00 95.44 89 LEU A N 1
ATOM 719 C CA . LEU A 1 89 ? -5.557 3.616 11.044 1.00 95.44 89 LEU A CA 1
ATOM 720 C C . LEU A 1 89 ? -6.625 3.144 12.037 1.00 95.44 89 LEU A C 1
ATOM 722 O O . LEU A 1 89 ? -6.472 2.083 12.641 1.00 95.44 89 LEU A O 1
ATOM 726 N N . ALA A 1 90 ? -7.725 3.892 12.169 1.00 95.56 90 ALA A N 1
ATOM 727 C CA . ALA A 1 90 ? -8.825 3.540 13.063 1.00 95.56 90 ALA A CA 1
ATOM 728 C C . ALA A 1 90 ? -9.463 2.188 12.701 1.00 95.56 90 ALA A C 1
ATOM 730 O O . ALA A 1 90 ? -9.736 1.380 13.591 1.00 95.56 90 ALA A O 1
ATOM 731 N N . LEU A 1 91 ? -9.642 1.913 11.402 1.00 94.94 91 LEU A N 1
ATOM 732 C CA . LEU A 1 91 ? -10.140 0.627 10.913 1.00 94.94 91 LEU A CA 1
ATOM 733 C C . LEU A 1 91 ? -9.242 -0.529 11.377 1.00 94.94 91 LEU A C 1
ATOM 735 O O . LEU A 1 91 ? -9.740 -1.496 11.951 1.00 94.94 91 LEU A O 1
ATOM 739 N N . LEU A 1 92 ? -7.926 -0.431 11.160 1.00 93.44 92 LEU A N 1
ATOM 740 C CA . LEU A 1 92 ? -6.991 -1.488 11.560 1.00 93.44 92 LEU A CA 1
ATOM 741 C C . LEU A 1 92 ? -6.984 -1.702 13.077 1.00 93.44 92 LEU A C 1
ATOM 743 O O . LEU A 1 92 ? -7.029 -2.846 13.523 1.00 93.44 92 LEU A O 1
ATOM 747 N N . SER A 1 93 ? -7.000 -0.627 13.867 1.00 92.25 93 SER A N 1
ATOM 748 C CA . SER A 1 93 ? -7.056 -0.719 15.332 1.00 92.25 93 SER A CA 1
ATOM 749 C C . SER A 1 93 ? -8.341 -1.393 15.831 1.00 92.25 93 SER A C 1
ATOM 751 O O . SER A 1 93 ? -8.295 -2.214 16.750 1.00 92.25 93 SER A O 1
ATOM 753 N N . SER A 1 94 ? -9.488 -1.099 15.208 1.00 92.56 94 SER A N 1
ATOM 754 C CA . SER A 1 94 ? -10.769 -1.748 15.523 1.00 92.56 94 SER A CA 1
ATOM 755 C C . SER A 1 94 ? -10.751 -3.249 15.207 1.00 92.56 94 SER A C 1
ATOM 757 O O . SER A 1 94 ? -11.219 -4.061 16.012 1.00 92.56 94 SER A O 1
ATOM 759 N N . LEU A 1 95 ? -10.149 -3.637 14.078 1.00 89.69 95 LEU A N 1
ATOM 760 C CA . LEU A 1 95 ? -9.987 -5.042 13.696 1.00 89.69 95 LEU A CA 1
ATOM 761 C C . LEU A 1 95 ? -9.051 -5.796 14.648 1.00 89.69 95 LEU A C 1
ATOM 763 O O . LEU A 1 95 ? -9.354 -6.924 15.035 1.00 89.69 95 LEU A O 1
ATOM 767 N N . ASP A 1 96 ? -7.941 -5.175 15.053 1.00 87.31 96 ASP A N 1
ATOM 768 C CA . ASP A 1 96 ? -6.991 -5.772 15.998 1.00 87.31 96 ASP A CA 1
ATOM 769 C C . ASP A 1 96 ? -7.647 -5.979 17.383 1.00 87.31 96 ASP A C 1
ATOM 771 O O . ASP A 1 96 ? -7.490 -7.039 17.990 1.00 87.31 96 ASP A O 1
ATOM 775 N N . SER A 1 9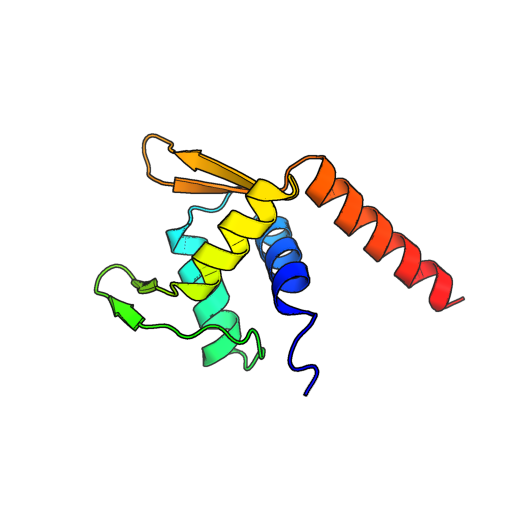7 ? -8.475 -5.026 17.830 1.00 83.19 97 SER A N 1
ATOM 776 C CA . SER A 1 97 ? -9.222 -5.098 19.101 1.00 83.19 97 SER A CA 1
ATOM 777 C C . SER A 1 97 ? -10.359 -6.129 19.082 1.00 83.19 97 SER A C 1
ATOM 779 O O . SER A 1 97 ? -10.681 -6.742 20.096 1.00 83.19 97 SER A O 1
ATOM 781 N N . SER A 1 98 ? -10.981 -6.345 17.922 1.00 74.88 98 SER A N 1
ATOM 782 C CA . SER A 1 98 ? -12.034 -7.359 17.767 1.00 74.88 98 SER A CA 1
ATOM 783 C C . SER A 1 98 ? -11.462 -8.780 17.809 1.00 74.88 98 SER A C 1
ATOM 785 O O . SER A 1 98 ? -12.142 -9.715 18.225 1.00 74.88 98 SER A O 1
ATOM 787 N N . ARG A 1 99 ? -10.194 -8.949 17.413 1.00 65.19 99 ARG A N 1
ATOM 788 C CA . ARG A 1 99 ? -9.509 -10.246 17.400 1.00 65.19 99 ARG A CA 1
ATOM 789 C C . ARG A 1 99 ? -9.131 -10.731 18.801 1.00 65.19 99 ARG A C 1
ATOM 791 O O . ARG A 1 99 ? -9.184 -11.930 19.041 1.00 65.19 99 ARG A O 1
ATOM 798 N N . THR A 1 100 ? -8.792 -9.829 19.721 1.00 62.09 100 THR A N 1
ATOM 799 C CA . THR A 1 100 ? -8.447 -10.177 21.113 1.00 62.09 100 THR A CA 1
ATOM 800 C C . THR A 1 100 ? -9.660 -10.605 21.941 1.00 62.09 100 THR A C 1
ATOM 802 O O . THR A 1 100 ? -9.522 -11.460 22.815 1.00 62.09 100 THR A O 1
ATOM 805 N N . ASN A 1 101 ? -10.851 -10.076 21.642 1.00 58.69 101 ASN A N 1
ATOM 806 C CA . ASN A 1 101 ? -12.097 -10.442 22.327 1.00 58.69 101 ASN A CA 1
ATOM 807 C C . ASN A 1 101 ? -12.700 -11.779 21.861 1.00 58.69 101 ASN A C 1
ATOM 809 O O . ASN A 1 101 ? -13.525 -12.333 22.571 1.00 58.69 101 ASN A O 1
ATOM 813 N N . ALA A 1 102 ? -12.296 -12.307 20.700 1.00 56.72 102 ALA A N 1
ATOM 814 C CA . ALA A 1 102 ? -12.776 -13.594 20.181 1.00 56.72 102 ALA A CA 1
ATOM 815 C C . ALA A 1 102 ? -11.985 -14.814 20.706 1.00 56.72 102 ALA A C 1
ATOM 817 O O . ALA A 1 102 ? -12.339 -15.952 20.413 1.00 56.72 102 ALA A O 1
ATOM 818 N N . THR A 1 103 ? -10.893 -14.579 21.439 1.00 54.41 103 THR A N 1
ATOM 819 C CA . THR A 1 103 ? -10.012 -15.609 22.028 1.00 54.41 103 THR A CA 1
ATOM 820 C C . THR A 1 103 ? -10.120 -15.715 23.554 1.00 54.41 103 THR A C 1
ATOM 822 O O . THR A 1 103 ? -9.330 -16.430 24.167 1.00 54.41 103 THR A O 1
ATOM 825 N N . LYS A 1 104 ? -11.066 -14.996 24.165 1.00 46.50 104 LYS A N 1
ATOM 826 C CA . LYS A 1 104 ? -11.491 -15.171 25.560 1.00 46.50 104 LYS A CA 1
ATOM 827 C C . LYS A 1 104 ? -12.862 -15.827 25.582 1.00 46.50 104 LYS A C 1
ATOM 829 O O . LYS A 1 104 ? -13.082 -16.624 26.514 1.00 46.50 104 LYS A O 1
#

Foldseek 3Di:
DPPDPPLLVVLLVLCVVVVFKDAPLVSQQVVCCCCPVVVDPNPFDWDADPSGIDTPVSVVSQVVCVVVPQKDWDQDPVGIIIGGDPNVVVVVVVVVVVVVVVVD

Secondary structure (DSSP, 8-state):
----S-HHHHHHHHHHHTTT-EEHHHHHHHHHHHHHTT--------EEETTEEE-HHHHHHHHHHHHTTSEEEEEETTEEEEEE-HHHHHHHHHHHHHHHHTT-

Sequence (104 aa):
MLESKLPLLWLLRIIKEQENTSSLLELHKTVYKLQNERGVKLGYDFVKYSFGPYSKDLENDLMLLAQVGLVVIESRERGTHVRLSNKGLALLSSLDSSRTNATK

pLDDT: mean 87.48, std 14.61, range [37.09, 97.88]